Protein AF-A0A958YYP5-F1 (afdb_monomer)

Solvent-accessible surface area (backbone atoms only — not comparable to full-atom values): 4955 Å² total; per-residue (Å²): 132,88,81,86,84,88,84,88,87,83,77,67,78,87,76,52,67,69,90,64,46,44,75,44,98,87,75,48,77,43,69,62,68,39,77,47,76,49,97,60,58,46,102,83,69,48,38,66,50,43,28,53,49,74,52,72,64,54,50,50,43,41,74,73,69,45,90,76,84,76,53,70,103

Secondary structure (DSSP, 8-state):
-PPPPP------TTSS-GGGPEEPTTS-EE--EEEEE-SS--TTS--EEEEEPPPHHHHHHHHTT--PPP-B-

Structure (mmCIF, N/CA/C/O backbone):
data_AF-A0A958YYP5-F1
#
_entry.id   AF-A0A958YYP5-F1
#
loop_
_atom_site.group_PDB
_atom_site.id
_atom_site.type_symbol
_atom_site.label_atom_id
_atom_site.label_alt_id
_atom_site.label_comp_id
_atom_site.label_asym_id
_atom_site.label_entity_id
_atom_site.label_seq_id
_atom_site.pdbx_PDB_ins_code
_atom_site.Cartn_x
_atom_site.Cartn_y
_atom_site.Cartn_z
_atom_site.occupancy
_atom_site.B_iso_or_equiv
_atom_site.auth_seq_id
_atom_site.auth_comp_id
_atom_site.auth_asym_id
_atom_site.auth_atom_id
_atom_site.pdbx_PDB_model_num
ATOM 1 N N . MET A 1 1 ? 20.394 18.772 -12.752 1.00 59.12 1 MET A N 1
ATOM 2 C CA . MET A 1 1 ? 19.038 18.627 -12.169 1.00 59.12 1 MET A CA 1
ATOM 3 C C . MET A 1 1 ? 18.766 17.144 -11.973 1.00 59.12 1 MET A C 1
ATOM 5 O O . MET A 1 1 ? 19.036 16.395 -12.901 1.00 59.12 1 MET A O 1
ATOM 9 N N . LYS A 1 2 ? 18.304 16.694 -10.797 1.00 69.50 2 LYS A N 1
ATOM 10 C CA . LYS A 1 2 ? 17.875 15.293 -10.634 1.00 69.50 2 LYS A CA 1
ATOM 11 C C . LYS A 1 2 ? 16.557 15.110 -11.389 1.00 69.50 2 LYS A C 1
ATOM 13 O O . LYS A 1 2 ? 15.611 15.848 -11.129 1.00 69.50 2 LYS A O 1
ATOM 18 N N . GLN A 1 3 ? 16.517 14.187 -12.343 1.00 82.19 3 GLN A N 1
ATOM 19 C CA . GLN A 1 3 ? 15.305 13.875 -13.094 1.00 82.19 3 GLN A CA 1
ATOM 20 C C . GLN A 1 3 ? 14.416 12.954 -12.252 1.00 82.19 3 GLN A C 1
ATOM 22 O O . GLN A 1 3 ? 14.880 11.926 -11.763 1.00 82.19 3 GLN A O 1
ATOM 27 N N . GLY A 1 4 ? 13.162 13.351 -12.033 1.00 81.56 4 GLY A N 1
ATOM 28 C CA . GLY A 1 4 ? 12.177 12.505 -11.361 1.00 81.56 4 GLY A CA 1
ATOM 29 C C . GLY A 1 4 ? 11.692 11.388 -12.287 1.00 81.56 4 GLY A C 1
ATOM 30 O O . GLY A 1 4 ? 11.575 11.599 -13.494 1.00 81.56 4 GLY A O 1
ATOM 31 N N . LYS A 1 5 ? 11.399 10.212 -11.724 1.00 83.81 5 LYS A N 1
ATOM 32 C CA . LYS A 1 5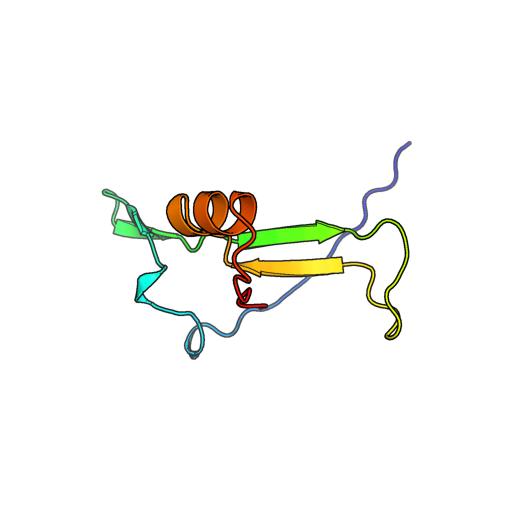 ? 10.691 9.124 -12.412 1.00 83.81 5 LYS A CA 1
ATOM 33 C C . LYS A 1 5 ? 9.241 9.096 -11.915 1.00 83.81 5 LYS A C 1
ATOM 35 O O . LYS A 1 5 ? 9.019 9.068 -10.707 1.00 83.81 5 LYS A O 1
ATOM 40 N N . THR A 1 6 ? 8.269 9.089 -12.826 1.00 86.69 6 THR A N 1
ATOM 41 C CA . THR A 1 6 ? 6.843 8.924 -12.488 1.00 86.69 6 THR A CA 1
ATOM 42 C C . THR A 1 6 ? 6.442 7.465 -12.667 1.00 86.69 6 THR A C 1
ATOM 44 O O . THR A 1 6 ? 6.737 6.872 -13.702 1.00 86.69 6 THR A O 1
ATOM 47 N N . ARG A 1 7 ? 5.749 6.895 -11.677 1.00 85.69 7 ARG A N 1
ATOM 48 C CA . ARG A 1 7 ? 5.148 5.556 -11.744 1.00 85.69 7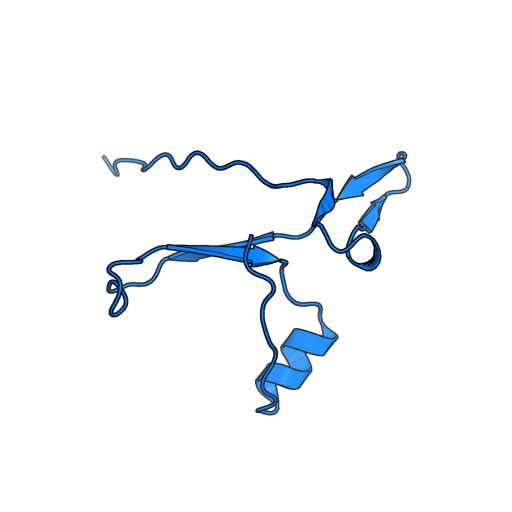 ARG A CA 1
ATOM 49 C C . ARG A 1 7 ? 3.641 5.677 -11.536 1.00 85.69 7 ARG A C 1
ATOM 51 O O . ARG A 1 7 ? 3.204 6.356 -10.610 1.00 85.69 7 ARG A O 1
ATOM 58 N N . THR A 1 8 ? 2.859 5.023 -12.388 1.00 88.25 8 THR A N 1
ATOM 59 C CA . THR A 1 8 ? 1.393 4.983 -12.305 1.00 88.25 8 THR A CA 1
ATOM 60 C C . THR A 1 8 ? 0.964 3.544 -12.062 1.00 88.25 8 THR A C 1
ATOM 62 O O . THR A 1 8 ? 1.454 2.639 -12.729 1.00 88.25 8 THR A O 1
ATOM 65 N N . MET A 1 9 ? 0.070 3.329 -11.099 1.00 87.12 9 MET A N 1
ATOM 66 C CA . MET A 1 9 ? -0.383 2.003 -10.675 1.00 87.12 9 MET A CA 1
ATOM 67 C C . MET A 1 9 ? -1.878 2.027 -10.355 1.00 87.12 9 MET A C 1
ATOM 69 O O . MET A 1 9 ? -2.439 3.083 -10.065 1.00 87.12 9 MET A O 1
ATOM 73 N N . SER A 1 10 ? -2.517 0.863 -10.422 1.00 86.69 10 SER A N 1
ATOM 74 C CA . SER A 1 10 ? -3.906 0.638 -10.013 1.00 86.69 10 SER A CA 1
ATOM 75 C C . SER A 1 10 ? -3.935 -0.510 -9.016 1.00 86.69 10 SER A C 1
ATOM 77 O O . SER A 1 10 ? -3.159 -1.447 -9.156 1.00 86.69 10 SER A O 1
ATOM 79 N N . ILE A 1 11 ? -4.826 -0.440 -8.030 1.00 86.81 11 ILE A N 1
ATOM 80 C CA . ILE A 1 11 ? -5.006 -1.497 -7.031 1.00 86.81 11 ILE A CA 1
ATOM 81 C C . ILE A 1 11 ? -6.425 -2.051 -7.121 1.00 86.81 11 ILE A C 1
ATOM 83 O O . ILE A 1 11 ? -7.391 -1.298 -7.274 1.00 86.81 11 ILE A O 1
ATOM 87 N N . CYS A 1 12 ? -6.555 -3.370 -7.018 1.00 88.00 12 CYS A N 1
ATOM 88 C CA . CYS A 1 12 ? -7.852 -4.030 -6.993 1.00 88.00 12 CYS A CA 1
ATOM 89 C C . CYS A 1 12 ? -8.470 -3.908 -5.595 1.00 88.00 12 CYS A C 1
ATOM 91 O O . CYS A 1 12 ? -8.029 -4.560 -4.655 1.00 88.00 12 CYS A O 1
ATOM 93 N N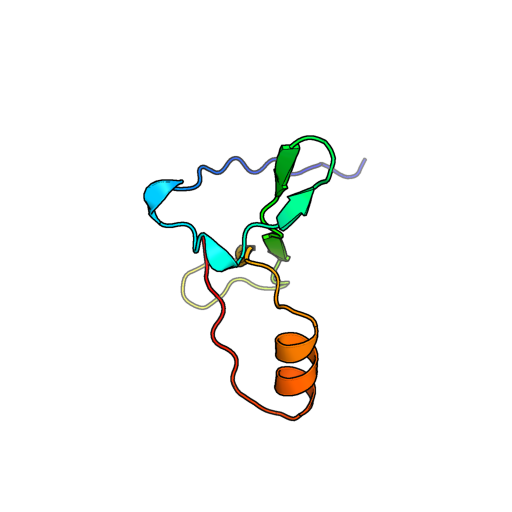 . LEU A 1 13 ? -9.498 -3.069 -5.438 1.00 86.56 13 LEU A N 1
ATOM 94 C CA . LEU A 1 13 ? -10.092 -2.808 -4.120 1.00 86.56 13 LEU A CA 1
ATOM 95 C C . LEU A 1 13 ? -10.831 -4.017 -3.523 1.00 86.56 13 LEU A C 1
ATOM 97 O O . LEU A 1 13 ? -11.005 -4.066 -2.305 1.00 86.56 13 LEU A O 1
ATOM 101 N N . SER A 1 14 ? -11.278 -4.975 -4.345 1.00 88.94 14 SER A N 1
ATOM 102 C CA . SER A 1 14 ? -11.927 -6.198 -3.851 1.00 88.94 14 SER A CA 1
ATOM 103 C C . SER A 1 14 ? -10.954 -7.151 -3.170 1.00 88.94 14 SER A C 1
ATOM 105 O O . SER A 1 14 ? -11.372 -7.890 -2.280 1.00 88.94 14 SER A O 1
ATOM 107 N N . ASP A 1 15 ? -9.680 -7.093 -3.555 1.00 84.62 15 ASP A N 1
ATOM 108 C CA . ASP A 1 15 ? -8.660 -8.066 -3.156 1.00 84.62 15 ASP A CA 1
ATOM 109 C C . ASP A 1 15 ? -7.811 -7.550 -1.985 1.00 84.62 15 ASP A C 1
ATOM 111 O O . ASP A 1 15 ? -6.903 -8.227 -1.504 1.00 84.62 15 ASP A O 1
ATOM 115 N N . ILE A 1 16 ? -8.117 -6.345 -1.495 1.00 88.56 16 ILE A N 1
ATOM 116 C CA . ILE A 1 16 ? -7.443 -5.762 -0.339 1.00 88.56 16 ILE A CA 1
ATOM 117 C C . ILE A 1 16 ? -7.894 -6.491 0.938 1.00 88.56 16 ILE A C 1
ATOM 119 O O . ILE A 1 16 ? -9.101 -6.567 1.199 1.00 88.56 16 ILE A O 1
ATOM 123 N N . PRO A 1 17 ? -6.954 -6.939 1.794 1.00 88.44 17 PRO A N 1
ATOM 124 C CA . PRO A 1 17 ? -7.272 -7.484 3.111 1.00 88.44 17 PRO A CA 1
ATOM 125 C C . PRO A 1 17 ? -7.918 -6.403 3.985 1.00 88.44 17 PRO A C 1
ATOM 127 O O . PRO A 1 17 ? -7.261 -5.475 4.466 1.00 88.44 17 PRO A O 1
ATOM 130 N N . LYS A 1 18 ? -9.239 -6.488 4.166 1.00 89.25 18 LYS A N 1
ATOM 131 C CA . LYS A 1 18 ? -10.049 -5.447 4.824 1.00 89.25 18 LYS A CA 1
ATOM 132 C C . LYS A 1 18 ? -9.662 -5.243 6.286 1.00 89.25 18 LYS A C 1
ATOM 134 O O . LYS A 1 18 ? -9.772 -4.134 6.797 1.00 89.25 18 LYS A O 1
ATOM 139 N N . GLU A 1 19 ? -9.173 -6.286 6.940 1.00 90.31 19 GLU A N 1
ATOM 140 C CA . GLU A 1 19 ? -8.655 -6.277 8.306 1.00 90.31 19 GLU A CA 1
ATOM 141 C C . GLU A 1 19 ? -7.399 -5.411 8.476 1.00 90.31 19 GLU A C 1
ATOM 143 O O . GLU A 1 19 ? -7.105 -4.964 9.581 1.00 90.31 19 GLU A O 1
ATOM 148 N N . ARG A 1 20 ? -6.676 -5.121 7.385 1.00 89.19 20 ARG A N 1
ATOM 149 C CA . ARG A 1 20 ? -5.496 -4.240 7.380 1.00 89.19 20 ARG A CA 1
ATOM 150 C C . ARG A 1 20 ? -5.849 -2.766 7.187 1.00 89.19 20 ARG A C 1
ATOM 152 O O . ARG A 1 20 ? -4.962 -1.915 7.260 1.00 89.19 20 ARG A O 1
ATOM 159 N N . ILE A 1 21 ? -7.119 -2.451 6.927 1.00 92.56 21 ILE A N 1
ATOM 160 C CA . ILE A 1 21 ? -7.576 -1.080 6.707 1.00 92.56 21 ILE A CA 1
ATOM 161 C C . ILE A 1 21 ? -7.732 -0.370 8.053 1.00 92.56 21 ILE A C 1
ATOM 163 O O . ILE A 1 21 ? -8.552 -0.734 8.895 1.00 92.56 21 ILE A O 1
ATOM 167 N N . LEU A 1 22 ? -6.980 0.712 8.226 1.00 92.50 22 LEU A N 1
ATOM 168 C CA . LEU A 1 22 ? -7.067 1.585 9.385 1.00 92.50 22 LEU A CA 1
ATOM 169 C C . LEU A 1 22 ? -8.234 2.557 9.213 1.00 92.50 22 LEU A C 1
ATOM 171 O O . LEU A 1 22 ? -8.279 3.332 8.254 1.00 92.50 22 LEU A O 1
ATOM 175 N N . LYS A 1 23 ? -9.160 2.552 10.173 1.00 95.44 23 LYS A N 1
ATOM 176 C CA . LYS A 1 23 ? -10.252 3.524 10.242 1.00 95.44 23 LYS A CA 1
ATOM 177 C C . LYS A 1 23 ? -9.861 4.681 11.152 1.00 95.44 23 LYS A C 1
ATOM 179 O O . LYS A 1 23 ? -9.658 4.498 12.349 1.00 95.44 23 LYS A O 1
ATOM 184 N N . HIS A 1 24 ? -9.777 5.877 10.586 1.00 95.50 24 HIS A N 1
ATOM 185 C CA . HIS A 1 24 ? -9.497 7.094 11.339 1.00 95.50 24 HIS A CA 1
ATOM 186 C C . HIS A 1 24 ? -10.793 7.706 11.902 1.00 95.50 24 HIS A C 1
ATOM 188 O O . HIS A 1 24 ? -11.888 7.469 11.386 1.00 95.50 24 HIS A O 1
ATOM 194 N N . SER A 1 25 ? -10.685 8.525 12.953 1.00 94.88 25 SER A N 1
ATOM 195 C CA . SER A 1 25 ? -11.831 9.136 13.657 1.00 94.88 25 SER A CA 1
ATOM 196 C C . SER A 1 25 ? -12.712 10.026 12.771 1.00 94.88 25 SER A C 1
ATOM 198 O O . SER A 1 25 ? -13.900 10.183 13.026 1.00 94.88 25 SER A O 1
ATOM 200 N N . ASN A 1 26 ? -12.149 10.558 11.687 1.00 93.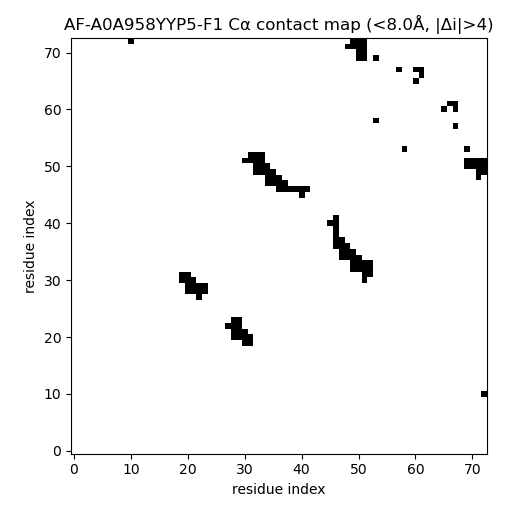88 26 ASN A N 1
ATOM 201 C CA . ASN A 1 26 ? -12.852 11.350 10.673 1.00 93.88 26 ASN A CA 1
ATOM 202 C C . ASN A 1 26 ? -13.601 10.494 9.628 1.00 93.88 26 ASN A C 1
ATOM 204 O O . ASN A 1 26 ? -14.035 11.024 8.608 1.00 93.88 26 ASN A O 1
ATOM 208 N N . GLY A 1 27 ? -13.695 9.176 9.831 1.00 94.50 27 GLY A N 1
ATOM 209 C CA . GLY A 1 27 ? -14.369 8.242 8.929 1.00 94.50 27 GLY A CA 1
ATOM 210 C C . GLY A 1 27 ? -13.546 7.806 7.714 1.00 94.50 27 GLY A C 1
ATOM 211 O O . GLY A 1 27 ? -14.010 6.953 6.959 1.00 94.50 27 GLY A O 1
ATOM 212 N N . LYS A 1 28 ? -12.333 8.340 7.520 1.00 96.19 28 LYS A N 1
ATOM 213 C CA . LYS A 1 28 ? -11.458 7.950 6.407 1.00 96.19 28 LYS A CA 1
ATOM 214 C C . LYS A 1 28 ? -10.803 6.594 6.662 1.00 96.19 28 LYS A C 1
ATOM 216 O O . LYS A 1 28 ? -10.504 6.232 7.801 1.00 96.19 28 LYS A O 1
ATOM 221 N N . LEU A 1 29 ? -10.569 5.875 5.570 1.00 94.31 29 LEU A N 1
ATOM 222 C CA . LEU A 1 29 ? -9.948 4.558 5.542 1.00 94.31 29 LEU A CA 1
ATOM 223 C C . LEU A 1 29 ? -8.557 4.663 4.918 1.00 94.31 29 LEU A C 1
ATOM 225 O O . LEU A 1 29 ? -8.388 5.337 3.902 1.00 94.31 29 LEU A O 1
ATOM 229 N N . TYR A 1 30 ? -7.579 3.994 5.520 1.00 93.12 30 TYR A N 1
ATOM 230 C CA . TYR A 1 30 ? -6.191 4.008 5.071 1.00 93.12 30 TYR A CA 1
ATOM 231 C C . TYR A 1 30 ? -5.647 2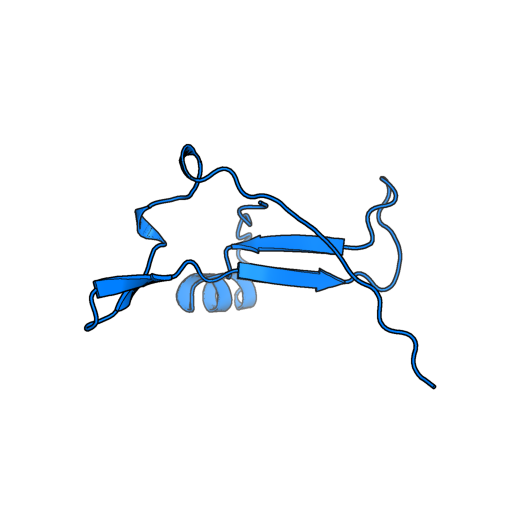.586 5.011 1.00 93.12 30 TYR A C 1
ATOM 233 O O . TYR A 1 30 ? -5.781 1.834 5.972 1.00 93.12 30 TYR A O 1
ATOM 241 N N . LEU A 1 31 ? -4.987 2.236 3.911 1.00 93.06 31 LEU A N 1
ATOM 242 C CA . LEU A 1 31 ? -4.177 1.028 3.817 1.00 93.06 31 LEU A CA 1
ATOM 243 C C . LEU A 1 31 ? -2.702 1.444 3.766 1.00 93.06 31 LEU A C 1
ATOM 245 O O . LEU A 1 31 ? -2.304 2.121 2.816 1.00 93.06 31 LEU A O 1
ATOM 249 N N . PRO A 1 32 ? -1.888 1.081 4.769 1.00 92.69 32 PRO A N 1
ATOM 250 C CA . PRO A 1 32 ? -0.453 1.317 4.719 1.00 92.69 32 PRO A CA 1
ATOM 251 C C . PRO A 1 32 ? 0.190 0.501 3.591 1.00 92.69 32 PRO A C 1
ATOM 253 O O . PRO A 1 32 ? 0.117 -0.727 3.597 1.00 92.69 32 PRO A O 1
ATOM 256 N N . ILE A 1 33 ? 0.840 1.179 2.648 1.00 92.50 33 ILE A N 1
ATOM 257 C CA . ILE A 1 33 ? 1.604 0.554 1.564 1.00 92.50 33 ILE A CA 1
ATOM 258 C C . ILE A 1 33 ? 3.066 0.991 1.624 1.00 92.50 33 ILE A C 1
ATOM 260 O O . ILE A 1 33 ? 3.389 2.086 2.093 1.00 92.50 33 ILE A O 1
ATOM 264 N N . GLN A 1 34 ? 3.945 0.128 1.136 1.00 92.38 34 GLN A N 1
ATOM 265 C CA . GLN A 1 34 ? 5.377 0.338 1.044 1.00 92.38 34 GLN A CA 1
ATOM 266 C C . GLN A 1 34 ? 5.826 0.092 -0.392 1.00 92.38 34 GLN A C 1
ATOM 268 O O . GLN A 1 34 ? 5.452 -0.906 -1.009 1.00 92.38 34 GLN A O 1
ATOM 273 N N . THR A 1 35 ? 6.695 0.971 -0.881 1.00 91.38 35 THR A N 1
ATOM 274 C CA . THR A 1 35 ? 7.469 0.745 -2.097 1.00 91.38 35 THR A CA 1
ATOM 275 C C . THR A 1 35 ? 8.896 0.353 -1.745 1.00 91.38 35 THR A C 1
ATOM 277 O O . THR A 1 35 ? 9.431 0.768 -0.711 1.00 91.38 35 THR A O 1
ATOM 280 N N . TYR A 1 36 ? 9.522 -0.439 -2.602 1.00 89.81 36 TYR A N 1
ATOM 281 C CA . TYR A 1 36 ? 10.937 -0.758 -2.493 1.00 89.81 36 TYR A CA 1
ATOM 282 C C . TYR A 1 36 ? 11.564 -0.742 -3.882 1.00 89.81 36 TYR A C 1
ATOM 284 O O . TYR A 1 36 ? 11.100 -1.453 -4.772 1.00 89.81 36 TYR A O 1
ATOM 292 N N . ASP A 1 37 ? 12.583 0.096 -4.045 1.00 90.31 37 ASP A N 1
ATOM 293 C CA . ASP A 1 37 ? 13.444 0.136 -5.220 1.00 90.31 37 ASP A CA 1
ATOM 294 C C . ASP A 1 37 ? 14.653 -0.764 -4.940 1.00 90.31 37 ASP A C 1
ATOM 296 O O . ASP A 1 37 ? 15.326 -0.609 -3.918 1.00 90.31 37 ASP A O 1
ATOM 300 N N . HIS A 1 38 ? 14.891 -1.730 -5.819 1.00 87.25 38 HIS A N 1
ATOM 301 C CA . HIS A 1 38 ? 16.088 -2.555 -5.800 1.00 87.25 38 HIS A CA 1
ATOM 302 C C . HIS A 1 38 ? 17.230 -1.805 -6.493 1.00 87.25 38 HIS A C 1
ATOM 304 O O . HIS A 1 38 ? 17.012 -1.142 -7.505 1.00 87.25 38 HIS A O 1
ATOM 310 N N . ASP A 1 39 ? 18.448 -1.929 -5.961 1.00 87.12 39 ASP A N 1
ATOM 311 C CA . ASP A 1 39 ? 19.633 -1.334 -6.592 1.00 87.12 39 ASP A CA 1
ATOM 312 C C . ASP A 1 39 ? 19.955 -2.003 -7.941 1.00 87.12 39 ASP A C 1
ATOM 314 O O . ASP A 1 39 ? 20.405 -1.338 -8.869 1.00 87.12 39 ASP A O 1
ATOM 318 N N . GLU A 1 40 ? 19.667 -3.303 -8.056 1.00 89.25 40 GLU A N 1
ATOM 319 C CA . GLU A 1 40 ? 19.839 -4.115 -9.263 1.00 89.25 40 GLU A CA 1
ATOM 320 C C . GLU A 1 40 ? 18.532 -4.868 -9.578 1.00 89.25 40 GLU A C 1
ATOM 322 O O . GLU A 1 40 ? 17.878 -5.339 -8.635 1.00 89.25 40 GLU A O 1
ATOM 327 N N . PRO A 1 41 ? 18.144 -5.024 -10.859 1.00 86.75 41 PRO A N 1
ATOM 328 C CA . PRO A 1 41 ? 16.967 -5.800 -11.237 1.00 86.75 41 PRO A CA 1
ATOM 329 C C . PRO A 1 41 ? 17.063 -7.260 -10.783 1.00 86.75 41 PRO A C 1
ATOM 331 O O . PRO A 1 41 ? 18.135 -7.873 -10.783 1.00 86.75 41 PRO A O 1
ATOM 334 N N . ASP A 1 42 ? 15.927 -7.844 -10.408 1.00 83.88 42 ASP A N 1
ATOM 335 C CA . ASP A 1 42 ? 15.858 -9.270 -10.111 1.00 83.88 42 ASP A CA 1
ATOM 336 C C . ASP A 1 42 ? 15.983 -10.137 -11.384 1.00 83.88 42 ASP A C 1
ATOM 338 O O . ASP A 1 42 ? 16.099 -9.659 -12.512 1.00 83.88 42 ASP A O 1
ATOM 342 N N . ARG A 1 43 ? 15.932 -11.465 -11.222 1.00 88.31 43 ARG A N 1
ATOM 343 C CA . ARG A 1 43 ? 16.013 -12.427 -12.342 1.00 88.31 43 ARG A CA 1
ATOM 344 C C . ARG A 1 43 ? 14.877 -12.318 -13.376 1.00 88.31 43 ARG A C 1
ATOM 346 O O . ARG A 1 43 ? 14.909 -13.036 -14.372 1.00 88.31 43 ARG A O 1
ATOM 353 N N . PHE A 1 44 ? 13.855 -11.517 -13.099 1.00 85.69 44 PHE A N 1
ATOM 354 C CA . PHE A 1 44 ? 12.711 -11.245 -13.961 1.00 85.69 44 PHE A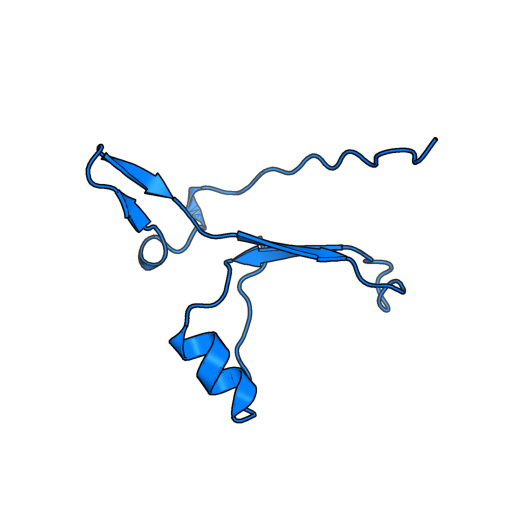 CA 1
ATOM 355 C C . PHE A 1 44 ? 12.685 -9.777 -14.425 1.00 85.69 44 PHE A C 1
ATOM 357 O O . PHE A 1 44 ? 11.660 -9.339 -14.939 1.00 85.69 44 PHE A O 1
ATOM 364 N N . ASP A 1 45 ? 13.799 -9.051 -14.264 1.00 81.25 45 ASP A N 1
ATOM 365 C CA . ASP A 1 45 ? 13.973 -7.641 -14.634 1.00 81.25 45 ASP A CA 1
ATOM 366 C C . ASP A 1 45 ? 13.088 -6.666 -13.831 1.00 81.25 45 ASP A C 1
ATOM 368 O O . ASP A 1 45 ? 12.785 -5.560 -14.275 1.00 81.25 45 ASP A O 1
ATOM 372 N N . ASN A 1 46 ?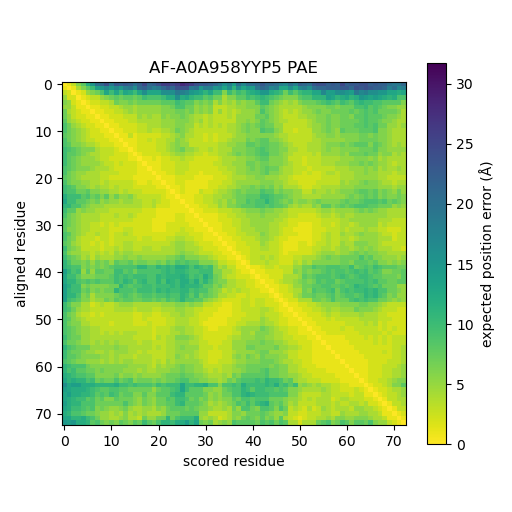 12.667 -7.055 -12.619 1.00 83.31 46 ASN A N 1
ATOM 373 C CA . ASN A 1 46 ? 11.960 -6.149 -11.715 1.00 83.31 46 ASN A CA 1
ATOM 374 C C . ASN A 1 46 ? 12.957 -5.397 -10.828 1.00 83.31 46 ASN A C 1
ATOM 376 O O . ASN A 1 46 ? 13.691 -6.011 -10.053 1.00 83.31 46 ASN A O 1
ATOM 380 N N . ASP A 1 47 ? 12.924 -4.067 -10.874 1.00 86.69 47 ASP A N 1
ATOM 381 C CA . ASP A 1 47 ? 13.717 -3.175 -10.016 1.00 86.69 47 ASP A CA 1
ATOM 382 C C . ASP A 1 47 ? 12.864 -2.445 -8.960 1.00 86.69 47 ASP A C 1
ATOM 384 O O . ASP A 1 47 ? 13.363 -1.643 -8.172 1.00 86.69 47 ASP A O 1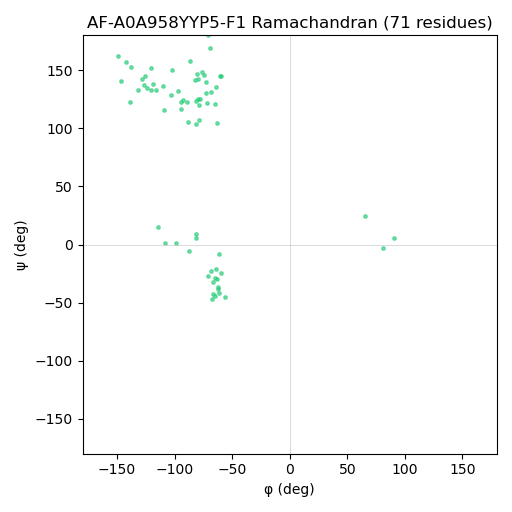
ATOM 388 N N . PHE A 1 48 ? 11.559 -2.712 -8.928 1.00 89.25 48 PHE A N 1
ATOM 389 C CA . PHE A 1 48 ? 10.598 -1.994 -8.104 1.00 89.25 48 PHE A CA 1
ATOM 390 C C . PHE A 1 48 ? 9.485 -2.917 -7.623 1.00 89.25 48 PHE A C 1
ATOM 392 O O . PHE A 1 48 ? 8.973 -3.745 -8.372 1.00 89.25 48 PHE A O 1
ATOM 399 N N . SER A 1 49 ? 9.059 -2.737 -6.376 1.00 89.44 49 SER A N 1
ATOM 400 C CA . SER A 1 49 ? 7.916 -3.456 -5.818 1.00 89.44 49 SER A CA 1
ATOM 401 C C . SER A 1 49 ? 7.013 -2.557 -4.984 1.00 89.44 49 SER A C 1
ATOM 403 O O . SER A 1 49 ? 7.456 -1.570 -4.389 1.00 89.44 49 SER A O 1
ATOM 405 N N . VAL A 1 50 ? 5.737 -2.940 -4.922 1.00 91.00 50 VAL A N 1
ATOM 406 C CA . VAL A 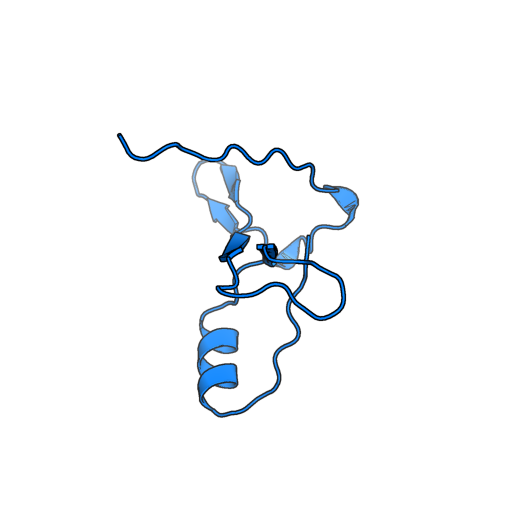1 50 ? 4.711 -2.355 -4.055 1.00 91.00 50 VAL A CA 1
ATOM 407 C C . VAL A 1 50 ? 4.117 -3.473 -3.205 1.00 91.00 50 VAL A C 1
ATOM 409 O O . VAL A 1 50 ? 3.843 -4.570 -3.686 1.00 91.00 50 VAL A O 1
ATOM 412 N N . SER A 1 51 ? 3.959 -3.225 -1.911 1.00 91.56 51 SER A N 1
ATOM 413 C CA . SER A 1 51 ? 3.391 -4.198 -0.975 1.00 91.56 51 SER A CA 1
ATOM 414 C C . SER A 1 51 ? 2.650 -3.503 0.157 1.00 91.56 51 SER A C 1
ATOM 416 O O . SER A 1 51 ? 2.854 -2.316 0.409 1.00 91.56 51 SER A O 1
ATOM 418 N N . ILE A 1 52 ? 1.794 -4.234 0.864 1.00 91.94 52 ILE A N 1
ATOM 419 C CA . ILE A 1 52 ? 1.202 -3.749 2.113 1.00 91.94 52 ILE A CA 1
ATOM 420 C C . ILE A 1 52 ? 2.306 -3.672 3.171 1.00 91.94 52 ILE A C 1
ATOM 422 O O . ILE A 1 52 ? 3.070 -4.623 3.361 1.00 91.94 52 ILE A O 1
ATOM 426 N N . SER A 1 53 ? 2.394 -2.537 3.866 1.00 92.94 53 SER A N 1
ATOM 427 C CA . SER A 1 53 ? 3.403 -2.334 4.907 1.00 92.94 53 SER A CA 1
ATOM 428 C C . SER A 1 53 ? 3.190 -3.308 6.051 1.00 92.94 53 SER A C 1
ATOM 430 O O . SER A 1 53 ? 2.065 -3.463 6.531 1.00 92.94 53 SER A O 1
ATOM 432 N N . LEU A 1 54 ? 4.282 -3.905 6.523 1.00 91.44 54 LEU A N 1
ATOM 433 C CA . LEU A 1 54 ? 4.264 -4.808 7.668 1.00 91.44 54 LEU A CA 1
ATOM 434 C C . LEU A 1 54 ? 3.759 -4.099 8.936 1.00 91.44 54 LEU A C 1
ATOM 436 O O . LEU A 1 54 ? 4.040 -2.915 9.147 1.00 91.44 54 LEU A O 1
ATOM 440 N N . THR A 1 55 ? 3.038 -4.824 9.789 1.00 90.31 55 THR A N 1
ATOM 441 C CA . THR A 1 55 ? 2.694 -4.355 11.136 1.00 90.31 55 THR A CA 1
ATOM 442 C C . THR A 1 55 ? 3.939 -4.303 12.023 1.00 90.31 55 THR A C 1
ATOM 444 O O . THR A 1 55 ? 5.008 -4.800 11.659 1.00 90.31 55 THR A O 1
ATOM 447 N N . LYS A 1 56 ? 3.830 -3.690 13.206 1.00 89.38 56 LYS A N 1
ATOM 448 C CA . LYS A 1 56 ? 4.960 -3.620 14.146 1.00 89.38 56 LYS A CA 1
ATOM 449 C C . LYS A 1 56 ? 5.409 -5.016 14.574 1.00 89.38 56 LYS A C 1
ATOM 451 O O . LYS A 1 56 ? 6.601 -5.299 14.573 1.00 89.38 56 LYS A O 1
ATOM 456 N N . GLU A 1 57 ? 4.444 -5.884 14.836 1.00 90.94 57 GLU A N 1
ATOM 457 C CA . GLU A 1 57 ? 4.641 -7.268 15.250 1.00 90.94 57 GLU A CA 1
ATOM 458 C C . GLU A 1 57 ? 5.315 -8.071 14.127 1.00 90.94 57 GLU A C 1
ATOM 460 O O . GLU A 1 57 ? 6.300 -8.762 14.366 1.00 90.94 57 GLU A O 1
ATOM 465 N N . GLU A 1 58 ? 4.864 -7.909 12.876 1.00 91.00 58 GLU A N 1
ATOM 466 C CA . GLU A 1 58 ? 5.490 -8.529 11.698 1.00 91.00 58 GLU A CA 1
ATOM 467 C C . GLU A 1 58 ? 6.938 -8.038 11.490 1.00 91.00 58 GLU A C 1
ATOM 469 O O . GLU A 1 58 ? 7.819 -8.806 11.097 1.00 91.00 58 GLU A O 1
ATOM 474 N N . ILE A 1 59 ? 7.218 -6.758 11.763 1.00 90.94 59 ILE A N 1
ATOM 475 C CA . ILE A 1 59 ? 8.577 -6.199 11.691 1.00 90.94 59 ILE A CA 1
ATOM 476 C C . ILE A 1 59 ? 9.477 -6.815 12.766 1.00 90.94 59 ILE A C 1
ATOM 478 O O . ILE A 1 59 ? 10.635 -7.126 12.477 1.00 90.94 59 ILE A O 1
ATOM 482 N N . GLU A 1 60 ? 8.977 -6.970 13.989 1.00 93.06 60 GLU A N 1
ATOM 483 C CA . GLU A 1 60 ? 9.712 -7.573 15.104 1.00 93.06 60 GLU A CA 1
ATOM 484 C C . GLU A 1 60 ? 9.969 -9.064 14.870 1.00 93.06 60 GLU A C 1
ATOM 486 O O . GLU A 1 60 ? 11.118 -9.496 14.951 1.00 93.06 60 GLU A O 1
ATOM 491 N N . ALA A 1 61 ? 8.955 -9.823 14.453 1.00 93.06 61 ALA A N 1
ATOM 492 C CA . ALA A 1 61 ? 9.089 -11.231 14.078 1.00 93.06 61 ALA A CA 1
ATOM 493 C C . ALA A 1 61 ? 10.147 -11.427 12.980 1.00 93.06 61 ALA A C 1
ATOM 495 O O . ALA A 1 61 ? 11.045 -12.264 13.096 1.00 93.06 61 ALA A O 1
ATOM 496 N N . ARG A 1 62 ? 10.131 -10.575 11.946 1.00 91.12 62 ARG A N 1
ATOM 497 C CA . ARG A 1 62 ? 11.144 -10.611 10.881 1.00 91.12 62 ARG A CA 1
ATOM 498 C C . ARG A 1 62 ? 12.557 -10.338 11.402 1.00 91.12 62 ARG A C 1
ATOM 500 O O . ARG A 1 62 ? 13.507 -10.949 10.920 1.00 91.12 62 ARG A O 1
ATOM 507 N N . LYS A 1 63 ? 12.725 -9.423 12.365 1.00 91.12 63 LYS A N 1
ATOM 508 C CA . LYS A 1 63 ? 14.034 -9.169 13.000 1.00 91.12 63 LYS A CA 1
ATOM 509 C C . LYS A 1 63 ? 14.532 -10.380 13.791 1.00 91.12 63 LYS A C 1
ATOM 511 O O . LYS A 1 63 ? 15.738 -10.586 13.856 1.00 91.12 63 LYS A O 1
ATOM 516 N N . ASN A 1 64 ? 13.619 -11.193 14.315 1.00 93.50 64 ASN A N 1
ATOM 517 C CA . ASN A 1 64 ? 13.924 -12.437 15.024 1.00 93.50 64 ASN A CA 1
ATOM 518 C C . ASN A 1 64 ? 14.181 -13.630 14.082 1.00 93.50 64 ASN A C 1
ATOM 520 O O . ASN A 1 64 ? 14.379 -14.748 14.548 1.00 93.50 64 ASN A O 1
ATOM 524 N N . GLY A 1 65 ? 14.210 -13.404 12.763 1.00 90.38 65 GLY A N 1
ATOM 525 C CA . GLY A 1 65 ? 14.511 -14.428 11.760 1.00 90.38 65 GLY A CA 1
ATOM 526 C C . GLY A 1 65 ? 13.289 -15.173 11.225 1.00 90.38 65 GLY A C 1
ATOM 527 O O . GLY A 1 65 ? 13.446 -16.097 10.427 1.00 90.38 65 GLY A O 1
ATOM 528 N N . GLU A 1 66 ? 12.074 -14.779 11.611 1.00 91.06 66 GLU A N 1
ATOM 529 C CA . GLU A 1 66 ? 10.859 -15.387 11.075 1.00 91.06 66 GLU A CA 1
ATOM 530 C C . GLU A 1 66 ? 10.603 -14.950 9.630 1.00 91.06 66 GLU A C 1
ATOM 532 O O . GLU A 1 66 ? 10.767 -13.785 9.244 1.00 91.06 66 GLU A O 1
ATOM 537 N N . LYS A 1 67 ? 10.161 -15.903 8.805 1.00 87.31 67 LYS A N 1
ATOM 538 C CA . LYS A 1 67 ? 9.802 -15.631 7.417 1.00 87.31 67 LYS A CA 1
ATOM 539 C C . LYS A 1 67 ? 8.388 -15.061 7.353 1.00 87.31 67 LYS A C 1
ATOM 541 O O . LYS A 1 67 ? 7.413 -15.801 7.431 1.00 87.31 67 LYS A O 1
ATOM 546 N N . ILE A 1 68 ? 8.289 -13.753 7.143 1.00 85.56 68 ILE A N 1
ATOM 547 C CA . ILE A 1 68 ? 7.013 -13.069 6.914 1.00 85.56 68 ILE A CA 1
ATOM 548 C C . ILE A 1 68 ? 6.755 -12.946 5.412 1.00 85.56 68 ILE A C 1
ATOM 550 O O . ILE A 1 68 ? 7.556 -12.362 4.676 1.00 85.56 68 ILE A O 1
ATOM 554 N N . ASN A 1 69 ? 5.624 -13.485 4.957 1.00 82.81 69 ASN A N 1
ATOM 555 C CA . ASN A 1 69 ? 5.181 -13.329 3.576 1.00 82.81 69 ASN A CA 1
ATOM 556 C C . ASN A 1 69 ? 4.572 -11.938 3.393 1.00 82.81 69 ASN A C 1
ATOM 558 O O . ASN A 1 69 ? 3.647 -11.556 4.105 1.00 82.81 69 ASN A O 1
ATOM 562 N N . ARG A 1 70 ? 5.090 -11.181 2.425 1.00 82.31 70 ARG A N 1
ATOM 563 C CA . ARG A 1 70 ? 4.511 -9.891 2.045 1.00 82.31 70 ARG A CA 1
ATOM 564 C C . ARG A 1 70 ? 3.307 -10.101 1.137 1.00 82.31 70 ARG A C 1
ATOM 566 O O . ARG A 1 70 ? 3.337 -10.959 0.258 1.00 82.31 70 ARG A O 1
ATOM 573 N N . VAL A 1 71 ? 2.294 -9.261 1.317 1.00 82.06 71 VAL A N 1
ATOM 574 C CA . VAL A 1 71 ? 1.194 -9.123 0.361 1.00 82.06 71 VAL A CA 1
ATOM 575 C C . VAL A 1 71 ? 1.608 -8.063 -0.654 1.00 82.06 71 VAL A C 1
ATOM 577 O O . VAL A 1 71 ? 1.676 -6.878 -0.320 1.00 82.06 71 VAL A O 1
ATOM 580 N N . PHE A 1 72 ? 1.961 -8.506 -1.857 1.00 76.50 72 PHE A N 1
ATOM 581 C CA . PHE A 1 72 ? 2.256 -7.628 -2.989 1.00 76.50 72 PHE A CA 1
ATOM 582 C C . PHE A 1 72 ? 0.952 -7.164 -3.640 1.00 76.50 72 PHE A C 1
ATOM 584 O O . PHE A 1 72 ? -0.036 -7.901 -3.616 1.00 76.50 72 PHE A O 1
ATOM 591 N N . ILE A 1 73 ? 0.956 -5.939 -4.165 1.00 76.06 73 ILE A N 1
ATOM 592 C CA . ILE A 1 73 ? -0.207 -5.274 -4.774 1.00 76.06 73 ILE A CA 1
ATOM 593 C C . ILE A 1 73 ? 0.149 -4.785 -6.168 1.00 76.06 73 ILE A C 1
ATOM 595 O O . ILE A 1 73 ? 1.297 -4.309 -6.326 1.00 76.06 73 ILE A O 1
#

pLDDT: mean 88.24, std 5.87, range [59.12, 96.19]

Sequence (73 aa):
MKQGKTRTMSICLSDIPKERILKHSNGKLYLPIQTYDHDEPDRFDNDFSVSISLTKEEIEARKNGEKINRVFI

Nearest PDB structures (foldseek):
  4q2n-assembly1_B  TM=2.929E-01  e=3.514E+00  Homo sapiens
  6hiv-assembly1_DH  TM=3.022E-01  e=3.745E+00  Trypanosoma brucei brucei

Radius of gyration: 15.24 Å; Cα contacts (8 Å, |Δi|>4): 61; chains: 1; bounding box: 34×34×30 Å

Mean predicted aligned error: 5.32 Å

Foldseek 3Di:
DDDDDDDDDDDDPVPDPPVQWDQDPVRDTDFAKDKDAAPAADPVRDRIFIFGDDDPVRVVCVVVVDDDDTHTD